Protein AF-A0AAN5DG80-F1 (afdb_monomer)

Structure (mmCIF, N/CA/C/O backbone):
data_AF-A0AAN5DG80-F1
#
_entry.id   AF-A0AAN5DG80-F1
#
loop_
_atom_site.group_PDB
_atom_site.id
_atom_site.type_symbol
_atom_site.label_atom_id
_atom_site.label_alt_id
_atom_site.label_comp_id
_atom_site.label_asym_id
_atom_site.label_entity_id
_atom_site.label_seq_id
_atom_site.pdbx_PDB_ins_code
_atom_site.Cartn_x
_atom_site.Cartn_y
_atom_site.Cartn_z
_atom_site.occupancy
_atom_site.B_iso_or_equiv
_atom_site.auth_seq_id
_atom_site.auth_comp_id
_atom_site.auth_asym_id
_atom_site.auth_atom_id
_atom_site.pdbx_PDB_model_num
ATOM 1 N N . THR A 1 1 ? 18.459 -5.424 -9.525 1.00 48.25 1 THR A N 1
ATOM 2 C CA . THR A 1 1 ? 17.613 -4.280 -9.924 1.00 48.25 1 THR A CA 1
ATOM 3 C C . THR A 1 1 ? 16.712 -3.919 -8.768 1.00 48.25 1 THR A C 1
ATOM 5 O O . THR A 1 1 ? 16.073 -4.815 -8.241 1.00 48.25 1 THR A O 1
ATOM 8 N N . PHE A 1 2 ? 16.689 -2.660 -8.328 1.00 63.59 2 PHE A N 1
ATOM 9 C CA . PHE A 1 2 ? 15.737 -2.217 -7.304 1.00 63.59 2 PHE A CA 1
ATOM 10 C C . PHE A 1 2 ? 14.379 -1.960 -7.968 1.00 63.59 2 PHE A C 1
ATOM 12 O O . PHE A 1 2 ? 14.295 -1.116 -8.860 1.00 63.59 2 PHE A O 1
ATOM 19 N N . ALA A 1 3 ? 13.340 -2.693 -7.566 1.00 76.38 3 ALA A N 1
ATOM 20 C CA . ALA A 1 3 ? 11.972 -2.422 -7.996 1.00 76.38 3 ALA A CA 1
ATOM 21 C C . ALA A 1 3 ? 11.478 -1.136 -7.316 1.00 76.38 3 ALA A C 1
ATOM 23 O O . ALA A 1 3 ? 11.576 -1.012 -6.096 1.00 76.38 3 ALA A O 1
ATOM 24 N N . LYS A 1 4 ? 10.994 -0.172 -8.107 1.00 83.50 4 LYS A N 1
ATOM 25 C CA . LYS A 1 4 ? 10.472 1.111 -7.615 1.00 83.50 4 LYS A CA 1
ATOM 26 C C . LYS A 1 4 ? 8.982 1.202 -7.899 1.00 83.50 4 LYS A C 1
ATOM 28 O O . LYS A 1 4 ? 8.579 0.997 -9.046 1.00 83.50 4 LYS A O 1
ATOM 33 N N . ALA A 1 5 ? 8.187 1.568 -6.899 1.00 84.25 5 ALA A N 1
ATOM 34 C CA . ALA A 1 5 ? 6.742 1.721 -7.062 1.00 84.25 5 ALA A CA 1
ATOM 35 C C . ALA A 1 5 ? 6.394 2.806 -8.097 1.00 84.25 5 ALA A C 1
ATOM 37 O O . ALA A 1 5 ? 5.444 2.654 -8.868 1.00 84.25 5 ALA A O 1
ATOM 38 N N . LEU A 1 6 ? 7.216 3.858 -8.200 1.00 87.31 6 LEU A N 1
ATOM 39 C CA . LEU A 1 6 ? 7.046 4.911 -9.210 1.00 87.31 6 LEU A CA 1
ATOM 40 C C . LEU A 1 6 ? 7.045 4.376 -10.653 1.00 87.31 6 LEU A C 1
ATOM 42 O O . LEU A 1 6 ? 6.393 4.957 -11.521 1.00 87.31 6 LEU A O 1
ATOM 46 N N . ALA A 1 7 ? 7.780 3.288 -10.905 1.00 90.12 7 ALA A N 1
ATOM 47 C CA . ALA A 1 7 ? 7.980 2.712 -12.230 1.00 90.12 7 ALA A CA 1
ATOM 48 C C . ALA A 1 7 ? 6.898 1.688 -12.604 1.00 90.12 7 ALA A C 1
ATOM 50 O O . ALA A 1 7 ? 6.905 1.187 -13.726 1.00 90.12 7 ALA A O 1
ATOM 51 N N . MET A 1 8 ? 5.973 1.372 -11.689 1.00 90.69 8 MET A N 1
ATOM 52 C CA . MET A 1 8 ? 4.834 0.521 -12.022 1.00 90.69 8 MET A CA 1
ATOM 53 C C . MET A 1 8 ? 3.960 1.198 -13.091 1.00 90.69 8 MET A C 1
ATOM 55 O O . MET A 1 8 ? 3.773 2.420 -13.034 1.00 90.69 8 MET A O 1
ATOM 59 N N . PRO A 1 9 ? 3.394 0.427 -14.037 1.00 93.38 9 PRO A N 1
ATOM 60 C CA . PRO A 1 9 ? 2.345 0.906 -14.927 1.00 93.38 9 PRO A CA 1
ATOM 61 C C . PRO A 1 9 ? 1.207 1.581 -14.157 1.00 93.38 9 PRO A C 1
ATOM 63 O O . PRO A 1 9 ? 0.851 1.157 -13.055 1.00 93.38 9 PRO A O 1
ATOM 66 N N . GLU A 1 10 ? 0.619 2.620 -14.750 1.00 92.81 10 GLU A N 1
ATOM 67 C CA . GLU A 1 10 ? -0.440 3.396 -14.095 1.00 92.81 10 GLU A CA 1
ATOM 68 C C . GLU A 1 10 ? -1.674 2.544 -13.776 1.00 92.81 10 GLU A C 1
ATOM 70 O O . GLU A 1 10 ? -2.296 2.733 -12.736 1.00 92.81 10 GLU A O 1
ATOM 75 N N . GLU A 1 11 ? -1.970 1.548 -14.615 1.00 94.62 11 GLU A N 1
ATOM 76 C CA . GLU A 1 11 ? -3.031 0.564 -14.379 1.00 94.62 11 GLU A CA 1
AT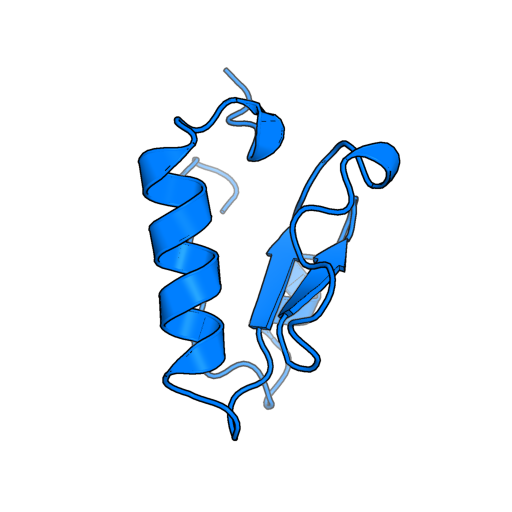OM 77 C C . GLU A 1 11 ? -2.875 -0.136 -13.021 1.00 94.62 11 GLU A C 1
ATOM 79 O O . GLU A 1 11 ? -3.814 -0.168 -12.233 1.00 94.62 11 GLU A O 1
ATOM 84 N N . TYR A 1 12 ? -1.671 -0.602 -12.678 1.00 93.44 12 TYR A N 1
ATOM 85 C CA . TYR A 1 12 ? -1.435 -1.267 -11.393 1.00 93.44 12 TYR A CA 1
ATOM 86 C C . TYR A 1 12 ? -1.483 -0.301 -10.210 1.00 93.44 12 TYR A C 1
ATOM 88 O O . TYR A 1 12 ? -1.948 -0.668 -9.131 1.00 93.44 12 TYR A O 1
ATOM 96 N N . LYS A 1 13 ? -1.048 0.949 -10.399 1.00 94.19 13 LYS A N 1
ATOM 97 C CA . LYS A 1 13 ? -1.216 1.987 -9.372 1.00 94.19 13 LYS A CA 1
ATOM 98 C C . LYS A 1 13 ? -2.698 2.271 -9.123 1.00 94.19 13 LYS A C 1
ATOM 100 O O . LYS A 1 13 ? -3.098 2.415 -7.971 1.00 94.19 13 LYS A O 1
ATOM 105 N N . ASN A 1 14 ? -3.517 2.297 -10.175 1.00 95.31 14 ASN A N 1
ATOM 106 C CA . ASN A 1 14 ? -4.967 2.438 -10.052 1.00 95.31 14 ASN A CA 1
ATOM 107 C C . ASN A 1 14 ? -5.587 1.264 -9.296 1.00 95.31 14 ASN A C 1
ATOM 109 O O . ASN A 1 14 ? -6.356 1.508 -8.375 1.00 95.31 14 ASN A O 1
ATOM 113 N N . THR A 1 15 ? -5.161 0.026 -9.556 1.00 95.62 15 THR A N 1
ATOM 114 C CA . THR A 1 15 ? -5.623 -1.134 -8.781 1.00 95.62 15 THR A CA 1
ATOM 115 C C . THR A 1 15 ? -5.359 -0.977 -7.280 1.00 95.62 15 THR A C 1
ATOM 117 O O . THR A 1 15 ? -6.234 -1.287 -6.473 1.00 95.62 15 THR A O 1
ATOM 120 N N . ILE A 1 16 ? -4.192 -0.456 -6.878 1.00 95.69 16 ILE A N 1
ATOM 121 C CA . ILE A 1 16 ? -3.881 -0.193 -5.459 1.00 95.69 16 ILE A CA 1
ATOM 122 C C . ILE A 1 16 ? -4.827 0.867 -4.879 1.00 95.69 16 ILE A C 1
ATOM 124 O O . ILE A 1 16 ? -5.377 0.677 -3.795 1.00 95.69 16 ILE A O 1
ATOM 128 N N . ARG A 1 17 ? -5.054 1.964 -5.610 1.00 96.44 17 ARG A N 1
ATOM 129 C CA . ARG A 1 17 ? -5.977 3.036 -5.204 1.00 96.44 17 ARG A CA 1
ATOM 130 C C . ARG A 1 17 ? -7.406 2.527 -5.045 1.00 96.44 17 ARG A C 1
ATOM 132 O O . ARG A 1 17 ? -8.053 2.824 -4.045 1.00 96.44 17 ARG A O 1
ATOM 139 N N . ASP A 1 18 ? -7.888 1.759 -6.012 1.00 97.38 18 ASP A N 1
ATOM 140 C CA . ASP A 1 18 ? -9.248 1.224 -6.017 1.00 97.38 18 ASP A CA 1
ATOM 141 C C . ASP A 1 18 ? -9.437 0.179 -4.919 1.00 97.38 18 ASP A C 1
ATOM 143 O O . ASP A 1 18 ? -10.461 0.180 -4.239 1.00 97.38 18 ASP A O 1
ATOM 147 N N . THR A 1 19 ? -8.408 -0.633 -4.661 1.00 96.69 19 THR A N 1
ATOM 148 C CA . THR A 1 19 ? -8.383 -1.542 -3.511 1.00 96.69 19 THR A CA 1
ATOM 149 C C . THR A 1 19 ? -8.501 -0.762 -2.206 1.00 96.69 19 THR A C 1
ATOM 151 O O . THR A 1 19 ? -9.374 -1.060 -1.399 1.00 96.69 19 THR A O 1
ATOM 154 N N . ALA A 1 20 ? -7.692 0.28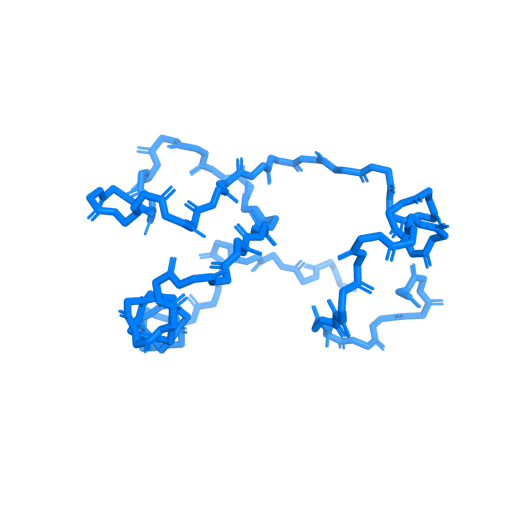2 -2.004 1.00 97.31 20 ALA A N 1
ATOM 155 C CA . ALA A 1 20 ? -7.775 1.084 -0.787 1.00 97.31 20 ALA A CA 1
ATOM 156 C C . ALA A 1 20 ? -9.170 1.706 -0.596 1.00 97.31 20 ALA A C 1
ATOM 158 O O . ALA A 1 20 ? -9.727 1.636 0.498 1.00 97.31 20 ALA A O 1
ATOM 159 N N . ARG A 1 21 ? -9.789 2.226 -1.664 1.00 97.12 21 ARG A N 1
ATOM 160 C CA . ARG A 1 21 ? -11.164 2.758 -1.609 1.00 97.12 21 ARG A CA 1
ATOM 161 C C . ARG A 1 21 ? -12.210 1.702 -1.254 1.00 97.12 21 ARG A C 1
ATOM 163 O O . ARG A 1 21 ? -13.180 2.027 -0.578 1.00 97.12 21 ARG A O 1
ATOM 170 N N . ALA A 1 22 ? -12.032 0.465 -1.713 1.00 97.81 22 ALA A N 1
ATOM 171 C CA . ALA A 1 22 ? -12.959 -0.632 -1.445 1.00 97.81 22 ALA A CA 1
ATOM 172 C C . ALA A 1 22 ? -12.911 -1.129 0.012 1.00 97.81 22 ALA A C 1
ATOM 174 O O . ALA A 1 22 ? -13.886 -1.709 0.485 1.00 97.81 22 ALA A O 1
ATOM 175 N N . PHE A 1 23 ? -11.811 -0.879 0.731 1.00 97.06 23 PHE A N 1
ATOM 176 C CA . PHE A 1 23 ? -11.610 -1.299 2.122 1.00 97.06 23 PHE A CA 1
ATOM 177 C C . PHE A 1 23 ? -11.353 -0.093 3.043 1.00 97.06 23 PHE A C 1
ATOM 179 O O . PHE A 1 23 ? -10.244 0.052 3.559 1.00 97.06 23 PHE A O 1
ATOM 186 N N . PRO A 1 24 ? -12.353 0.782 3.271 1.00 96.38 24 PRO A N 1
ATOM 187 C CA . PRO A 1 24 ? -12.168 2.027 4.023 1.00 96.38 24 PRO A CA 1
ATOM 188 C C . PRO A 1 24 ? -11.743 1.811 5.484 1.00 96.38 24 PRO A C 1
ATOM 190 O O . PRO A 1 24 ? -11.074 2.670 6.054 1.00 96.38 24 PRO A O 1
ATOM 193 N N . ASP A 1 25 ? -12.079 0.658 6.070 1.00 97.12 25 ASP A N 1
ATOM 194 C CA . ASP A 1 25 ? -11.726 0.298 7.450 1.00 97.12 25 ASP A CA 1
ATOM 195 C C . ASP A 1 25 ? -10.295 -0.258 7.590 1.00 97.12 25 ASP A C 1
ATOM 197 O O . ASP A 1 25 ? -9.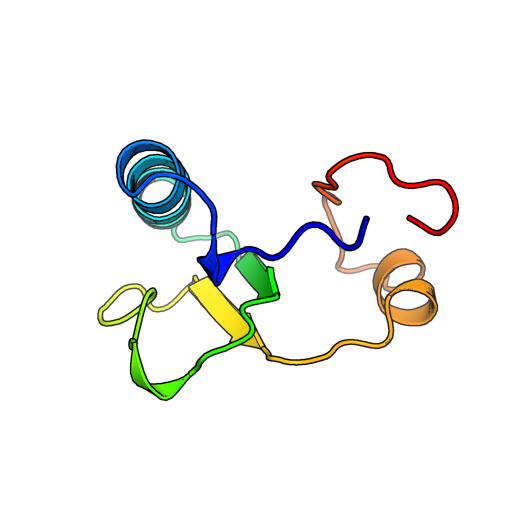832 -0.537 8.697 1.00 97.12 25 ASP A O 1
ATOM 201 N N . VAL A 1 26 ? -9.574 -0.427 6.477 1.00 97.25 26 VAL A N 1
ATOM 202 C CA . VAL A 1 26 ? -8.188 -0.904 6.453 1.00 97.25 26 VAL A CA 1
ATOM 203 C C . VAL A 1 26 ? -7.267 0.259 6.116 1.00 97.25 26 VAL A C 1
ATOM 205 O O . VAL A 1 26 ? -7.470 0.957 5.126 1.00 97.25 26 VAL A O 1
ATOM 208 N N . THR A 1 27 ? -6.218 0.448 6.918 1.00 97.31 27 THR A N 1
ATOM 209 C CA . THR A 1 27 ? -5.144 1.396 6.597 1.00 97.31 27 THR A CA 1
ATOM 210 C C . THR A 1 27 ? -4.075 0.704 5.765 1.00 97.31 27 THR A C 1
ATOM 212 O O . THR A 1 27 ? -3.503 -0.303 6.180 1.00 97.31 27 THR A O 1
ATOM 215 N N . PHE A 1 28 ? -3.765 1.282 4.614 1.00 96.94 28 PHE A N 1
ATOM 216 C CA . PHE A 1 28 ? -2.699 0.849 3.729 1.00 96.94 28 PHE A CA 1
ATOM 217 C C . PHE A 1 28 ? -1.516 1.803 3.847 1.00 96.94 28 PHE A C 1
ATOM 219 O O . PHE A 1 28 ? -1.677 3.023 3.808 1.00 96.94 28 PHE A O 1
ATOM 226 N N . ILE A 1 29 ? -0.314 1.241 3.942 1.00 95.25 29 ILE A N 1
ATOM 227 C CA . ILE A 1 29 ? 0.933 1.996 3.842 1.00 95.25 29 ILE A CA 1
ATOM 228 C C . ILE A 1 29 ? 1.612 1.567 2.551 1.00 95.25 29 ILE A C 1
ATOM 230 O O . ILE A 1 29 ? 1.935 0.393 2.367 1.00 95.25 29 ILE A O 1
ATOM 234 N N . TRP A 1 30 ? 1.836 2.518 1.654 1.00 94.69 30 TRP A N 1
ATOM 235 C CA . TRP A 1 30 ? 2.453 2.270 0.364 1.00 94.69 30 TRP A CA 1
ATOM 236 C C . TRP A 1 30 ? 3.801 2.977 0.276 1.00 94.69 30 TRP A C 1
ATOM 238 O O . TRP A 1 30 ? 3.900 4.204 0.310 1.00 94.69 30 TRP A O 1
ATOM 248 N N . LYS A 1 31 ? 4.869 2.185 0.146 1.00 92.94 31 LYS A N 1
ATOM 249 C CA . LYS A 1 31 ? 6.197 2.725 -0.127 1.00 92.94 31 LYS A CA 1
ATOM 250 C C . LYS A 1 31 ? 6.244 3.285 -1.554 1.00 92.94 31 LYS A C 1
ATOM 252 O O . LYS A 1 31 ? 6.186 2.512 -2.509 1.00 92.94 31 LYS A O 1
ATOM 257 N N . TYR A 1 32 ? 6.384 4.600 -1.691 1.00 92.31 32 TYR A N 1
ATOM 258 C CA . TYR A 1 32 ? 6.410 5.312 -2.965 1.00 92.31 32 TYR A CA 1
ATOM 259 C C . TYR A 1 32 ? 7.532 6.355 -2.980 1.00 92.31 32 TYR A C 1
ATOM 261 O O . TYR A 1 32 ? 7.667 7.160 -2.065 1.00 92.31 32 TYR A O 1
ATOM 269 N N . GLU A 1 33 ? 8.383 6.339 -4.008 1.00 92.81 33 GLU A N 1
ATOM 270 C CA . GLU A 1 33 ? 9.658 7.071 -3.968 1.00 92.81 33 GLU A CA 1
ATOM 271 C C . GLU A 1 33 ? 9.571 8.556 -4.369 1.00 92.81 33 GLU A C 1
ATOM 273 O O . GLU A 1 33 ? 10.580 9.251 -4.271 1.00 92.81 33 GLU A O 1
ATOM 278 N N . LYS A 1 34 ? 8.417 9.042 -4.850 1.00 89.44 34 LYS A N 1
ATOM 279 C CA . LYS A 1 34 ? 8.220 10.436 -5.298 1.00 89.44 34 LYS A CA 1
ATOM 280 C C . LYS A 1 34 ? 6.934 11.055 -4.728 1.00 89.44 34 LYS A C 1
ATOM 282 O O . LYS A 1 34 ? 5.907 11.015 -5.409 1.00 89.44 34 LYS A O 1
ATOM 287 N N . PRO A 1 35 ? 6.969 11.618 -3.509 1.00 83.12 35 PRO A N 1
ATOM 288 C CA . PRO A 1 35 ? 5.796 12.212 -2.860 1.00 83.12 35 PRO A CA 1
ATOM 289 C C . PRO A 1 35 ? 5.139 13.332 -3.676 1.00 83.12 35 PRO A C 1
ATOM 291 O O . PRO A 1 35 ? 3.939 13.560 -3.583 1.00 83.12 35 PRO A O 1
ATOM 294 N N . GLU A 1 36 ? 5.901 14.012 -4.536 1.00 87.56 36 GLU A N 1
ATOM 295 C CA . GLU A 1 36 ? 5.415 15.131 -5.352 1.00 87.56 36 GLU A CA 1
ATOM 296 C C . GLU A 1 36 ? 4.365 14.695 -6.385 1.00 87.56 36 GLU A C 1
ATOM 298 O O . GLU A 1 36 ? 3.634 15.524 -6.923 1.00 87.56 36 GLU A O 1
ATOM 303 N N . HIS A 1 37 ? 4.292 13.394 -6.682 1.00 87.06 37 HIS A N 1
ATOM 304 C CA . HIS A 1 37 ? 3.298 12.838 -7.595 1.00 87.06 37 HIS A CA 1
ATOM 305 C C . HIS A 1 37 ? 1.908 12.730 -6.955 1.00 87.06 37 HIS A C 1
ATOM 307 O O . HIS A 1 37 ? 0.949 12.499 -7.690 1.00 87.06 37 HIS A O 1
ATOM 313 N N . ASN A 1 38 ? 1.798 12.878 -5.627 1.00 84.31 38 ASN A N 1
ATOM 314 C CA . ASN A 1 38 ? 0.549 12.783 -4.870 1.00 84.31 38 ASN A CA 1
ATOM 315 C C . ASN A 1 38 ? -0.294 11.562 -5.288 1.00 84.31 38 ASN A C 1
ATOM 317 O O . ASN A 1 38 ? -1.490 11.674 -5.571 1.00 84.31 38 ASN A O 1
ATOM 321 N N . ALA A 1 39 ? 0.332 10.386 -5.388 1.00 87.06 39 ALA A N 1
ATOM 322 C CA . ALA A 1 39 ? -0.305 9.204 -5.953 1.00 87.06 39 ALA A CA 1
ATOM 323 C C . ALA A 1 39 ? -1.490 8.701 -5.107 1.00 87.06 39 ALA A C 1
ATOM 325 O O . ALA A 1 39 ? -2.324 7.979 -5.646 1.00 87.06 39 ALA A O 1
ATOM 326 N N . THR A 1 40 ? -1.629 9.104 -3.845 1.00 90.94 40 THR A N 1
ATOM 327 C CA . THR A 1 40 ? -2.744 8.719 -2.963 1.00 90.94 40 THR A CA 1
ATOM 328 C C . THR A 1 40 ? -3.720 9.855 -2.653 1.00 90.94 40 THR A C 1
ATOM 330 O O . THR A 1 40 ? -4.590 9.714 -1.790 1.00 90.94 40 THR A O 1
ATOM 333 N N . GLN A 1 41 ? -3.627 10.980 -3.371 1.00 92.06 41 GLN A N 1
ATOM 334 C CA . GLN A 1 41 ? -4.474 12.147 -3.135 1.00 92.06 41 GLN A CA 1
ATOM 335 C C . GLN A 1 41 ? -5.969 11.789 -3.133 1.00 92.06 41 GLN A C 1
ATOM 337 O O . GLN A 1 41 ? -6.495 11.196 -4.076 1.00 92.06 41 GLN A O 1
ATOM 342 N N . GLY A 1 42 ? -6.663 12.183 -2.062 1.00 93.06 42 GLY A N 1
ATOM 343 C CA . GLY A 1 42 ? -8.097 11.938 -1.895 1.00 93.06 42 GLY A CA 1
ATOM 344 C C . GLY A 1 42 ? -8.466 10.527 -1.421 1.00 93.06 42 GLY A C 1
ATOM 345 O O . GLY A 1 42 ? -9.646 10.189 -1.444 1.00 93.06 42 GLY A O 1
ATOM 346 N N . ILE A 1 43 ? -7.497 9.707 -0.994 1.00 96.38 43 ILE A N 1
ATOM 347 C CA . ILE A 1 43 ? -7.728 8.364 -0.440 1.00 96.38 43 ILE A CA 1
ATOM 348 C C . ILE A 1 43 ? -7.205 8.337 1.008 1.00 96.38 43 ILE A C 1
ATOM 350 O O . ILE A 1 43 ? -6.014 8.121 1.227 1.00 96.38 43 ILE A O 1
ATOM 354 N N . PRO A 1 44 ? -8.059 8.596 2.015 1.00 96.00 44 PRO A N 1
ATOM 355 C CA . PRO A 1 44 ? -7.614 8.880 3.384 1.00 96.00 44 PRO A CA 1
ATOM 356 C C . PRO A 1 44 ? -6.934 7.694 4.077 1.00 96.00 44 PRO A C 1
ATOM 358 O O . PRO A 1 44 ? -6.134 7.891 4.986 1.00 96.00 44 PRO A O 1
ATOM 361 N N . ASN A 1 45 ? -7.235 6.470 3.648 1.00 97.62 45 ASN A N 1
ATOM 362 C CA . ASN A 1 45 ? -6.695 5.239 4.210 1.00 97.62 45 ASN A CA 1
ATOM 363 C C . ASN A 1 45 ? -5.498 4.679 3.419 1.00 97.62 45 ASN A C 1
ATOM 365 O O . ASN A 1 45 ? -5.107 3.539 3.654 1.00 97.62 45 ASN A O 1
ATOM 369 N N . LEU A 1 46 ? -4.912 5.452 2.496 1.00 97.00 46 LEU A N 1
ATOM 370 C CA . LEU A 1 46 ? -3.728 5.061 1.729 1.00 97.00 46 LEU A CA 1
ATOM 371 C C . LEU A 1 46 ? -2.589 6.067 1.952 1.00 97.00 46 LEU A C 1
ATOM 373 O O . LEU A 1 46 ? -2.547 7.148 1.363 1.00 97.00 46 LEU A O 1
ATOM 377 N N . ILE A 1 47 ? -1.658 5.693 2.825 1.00 94.25 47 ILE A N 1
ATOM 378 C CA . ILE A 1 47 ? -0.567 6.546 3.299 1.00 94.25 47 ILE A CA 1
ATOM 379 C C . ILE A 1 47 ? 0.693 6.263 2.480 1.00 94.25 47 ILE A C 1
ATOM 381 O O . ILE A 1 47 ? 1.169 5.128 2.443 1.00 94.25 47 ILE A O 1
ATOM 385 N N . GLU A 1 48 ? 1.263 7.291 1.854 1.00 92.88 48 GLU A N 1
ATOM 386 C CA . GLU A 1 48 ? 2.554 7.181 1.169 1.00 92.88 48 GLU A CA 1
ATOM 387 C C . GLU A 1 48 ? 3.720 7.338 2.139 1.00 92.88 48 GLU A C 1
ATOM 389 O O . GLU A 1 48 ? 3.695 8.165 3.050 1.00 92.88 48 GLU A O 1
ATOM 394 N N . THR A 1 49 ? 4.794 6.594 1.891 1.00 91.50 49 THR A N 1
ATOM 395 C CA . THR A 1 49 ? 6.088 6.860 2.520 1.00 91.50 49 THR A CA 1
ATOM 396 C C . THR A 1 49 ? 7.241 6.581 1.564 1.00 91.50 49 THR A C 1
ATOM 398 O O . THR A 1 49 ? 7.208 5.623 0.797 1.00 91.50 49 THR A O 1
ATOM 401 N N . THR A 1 50 ? 8.309 7.371 1.621 1.00 91.12 50 THR A N 1
ATOM 402 C CA . THR A 1 50 ? 9.533 7.105 0.845 1.00 91.12 50 THR A CA 1
ATOM 403 C C . THR A 1 50 ? 10.398 6.019 1.488 1.00 91.12 50 THR A C 1
ATOM 405 O O . THR A 1 50 ? 11.189 5.356 0.810 1.00 91.12 50 THR A O 1
ATOM 408 N N . TRP A 1 51 ? 10.231 5.800 2.795 1.00 89.06 51 TRP A N 1
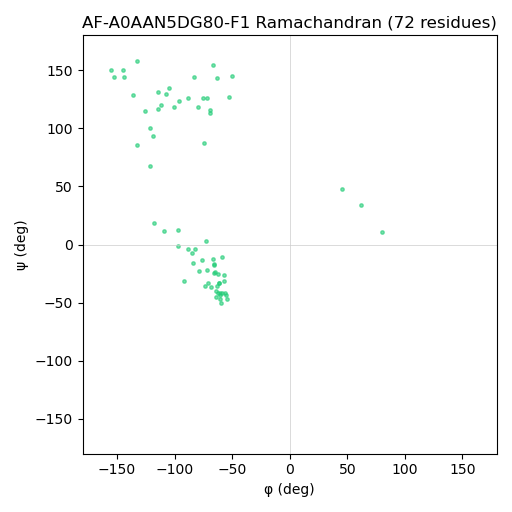ATOM 409 C CA . TRP A 1 51 ? 11.012 4.854 3.580 1.00 89.06 51 TRP A CA 1
ATOM 410 C C . TRP A 1 51 ? 10.220 4.332 4.786 1.00 89.06 51 TRP A C 1
ATOM 412 O O . TRP A 1 51 ? 9.464 5.064 5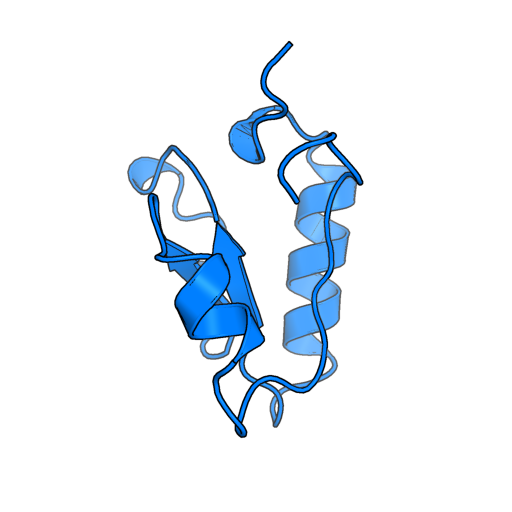.418 1.00 89.06 51 TRP A O 1
ATOM 422 N N . MET A 1 52 ? 10.411 3.059 5.131 1.00 87.56 52 MET A N 1
ATOM 423 C CA . MET A 1 52 ? 9.887 2.471 6.365 1.00 87.56 52 MET A CA 1
ATOM 424 C C . MET A 1 52 ? 10.879 1.438 6.919 1.00 87.56 52 MET A C 1
ATOM 426 O O . MET A 1 52 ? 11.565 0.784 6.121 1.00 87.56 52 MET A O 1
ATOM 430 N N . PRO A 1 53 ? 10.936 1.237 8.246 1.00 88.44 53 PRO A N 1
ATOM 431 C CA . PRO A 1 53 ? 11.705 0.154 8.845 1.00 88.44 53 PRO A CA 1
ATOM 432 C C . PRO A 1 53 ? 10.968 -1.177 8.625 1.00 88.44 53 PRO A C 1
ATOM 434 O O . PRO A 1 53 ? 10.153 -1.596 9.440 1.00 88.44 53 PRO A O 1
ATOM 437 N N . GLN A 1 54 ? 11.223 -1.834 7.489 1.00 84.12 54 GLN A N 1
ATOM 438 C CA . GLN A 1 54 ? 10.484 -3.031 7.055 1.00 84.12 54 GLN A CA 1
ATOM 439 C C . GLN A 1 54 ? 10.492 -4.159 8.099 1.00 84.12 54 GLN A C 1
ATOM 441 O O . GLN A 1 54 ? 9.450 -4.744 8.364 1.00 84.12 54 GLN A O 1
ATOM 446 N N . HIS A 1 55 ? 11.642 -4.435 8.719 1.00 86.69 55 HIS A N 1
ATOM 447 C CA . HIS A 1 55 ? 11.767 -5.465 9.755 1.00 86.69 55 HIS A CA 1
ATOM 448 C C . HIS A 1 55 ? 10.874 -5.183 10.970 1.00 86.69 55 HIS A C 1
ATOM 450 O O . HIS A 1 55 ? 10.201 -6.079 11.471 1.00 86.69 55 HIS A O 1
ATOM 456 N N . ASP A 1 56 ? 10.831 -3.931 11.419 1.00 88.69 56 ASP A N 1
ATOM 457 C CA . ASP A 1 56 ? 10.038 -3.553 12.588 1.00 88.69 56 ASP A CA 1
ATOM 458 C C . ASP A 1 56 ? 8.546 -3.534 12.248 1.00 88.69 56 ASP A C 1
ATOM 460 O O . ASP A 1 56 ? 7.728 -3.970 13.051 1.00 88.69 56 ASP A O 1
ATOM 464 N N . MET A 1 57 ? 8.191 -3.117 11.026 1.00 88.50 57 MET A N 1
ATOM 465 C CA . MET A 1 57 ? 6.821 -3.209 10.514 1.00 88.50 57 MET A CA 1
ATOM 466 C C . MET A 1 57 ? 6.328 -4.656 10.466 1.00 88.50 57 MET A C 1
ATOM 468 O O . MET A 1 57 ? 5.195 -4.913 10.860 1.00 88.50 57 MET A O 1
ATOM 472 N N . LEU A 1 58 ? 7.172 -5.598 10.028 1.00 89.00 58 LEU A N 1
ATOM 473 C CA . LEU A 1 58 ? 6.845 -7.028 9.979 1.00 89.00 58 LEU A CA 1
ATOM 474 C C . LEU A 1 58 ? 6.620 -7.648 11.365 1.00 89.00 58 LEU A C 1
ATOM 476 O O . LEU A 1 58 ? 5.931 -8.660 11.469 1.00 89.00 58 LEU A O 1
ATOM 480 N N . HIS A 1 59 ? 7.174 -7.047 12.417 1.00 90.56 59 HIS A N 1
ATOM 481 C CA . HIS A 1 59 ? 6.976 -7.470 13.803 1.00 90.56 59 HIS A CA 1
ATOM 482 C C . HIS A 1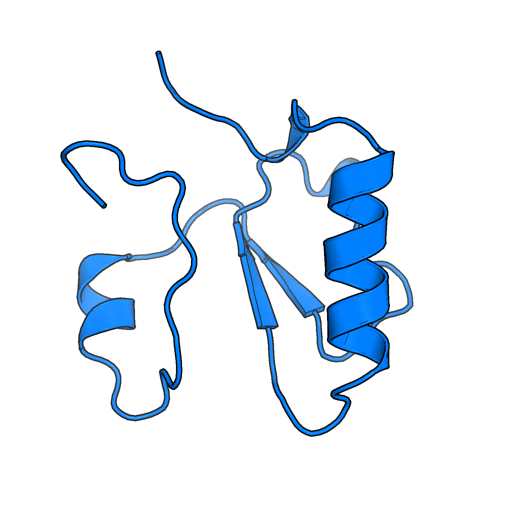 59 ? 5.894 -6.669 14.548 1.00 90.56 59 HIS A C 1
ATOM 484 O O . HIS A 1 59 ? 5.618 -6.964 15.712 1.00 90.56 59 HIS A O 1
ATOM 490 N N . ASP A 1 60 ? 5.268 -5.672 13.915 1.00 92.81 60 ASP A N 1
ATOM 491 C CA . ASP A 1 60 ? 4.199 -4.891 14.539 1.00 92.81 60 ASP A CA 1
ATOM 492 C C . ASP A 1 60 ? 2.894 -5.712 14.581 1.00 92.81 60 ASP A C 1
ATOM 494 O O . ASP A 1 60 ? 2.419 -6.165 13.537 1.00 92.81 60 ASP A O 1
ATOM 498 N N . PRO A 1 61 ? 2.256 -5.883 15.755 1.00 94.31 61 PRO A N 1
ATOM 499 C CA . PRO A 1 61 ? 1.052 -6.706 15.892 1.00 94.31 61 PRO A CA 1
ATOM 500 C C . PRO A 1 61 ? -0.174 -6.148 15.153 1.00 94.31 61 PRO A C 1
ATOM 502 O O . PRO A 1 61 ? -1.175 -6.848 15.020 1.00 94.31 61 PRO A O 1
ATOM 505 N N . ARG A 1 62 ? -0.135 -4.892 14.692 1.00 94.69 62 ARG A N 1
ATOM 506 C CA . ARG A 1 62 ? -1.209 -4.279 13.895 1.00 94.69 62 ARG A CA 1
ATOM 507 C C . ARG A 1 62 ? -1.092 -4.622 12.411 1.00 94.69 62 ARG A C 1
ATOM 509 O O . ARG A 1 62 ? -2.055 -4.417 11.670 1.00 94.69 62 ARG A O 1
ATOM 516 N N . LEU A 1 63 ? 0.062 -5.117 11.954 1.00 93.69 63 LEU A N 1
ATOM 517 C CA . LEU A 1 63 ? 0.249 -5.495 10.560 1.00 93.69 63 LEU A CA 1
ATOM 518 C C . LEU A 1 63 ? -0.581 -6.743 10.250 1.00 93.69 63 LEU A C 1
ATOM 520 O O . LEU A 1 63 ? -0.339 -7.823 10.777 1.00 93.69 63 LEU A O 1
ATOM 524 N N . SER A 1 64 ? -1.557 -6.591 9.358 1.00 94.62 64 SER A N 1
ATOM 525 C CA . SER A 1 64 ? -2.418 -7.707 8.943 1.00 94.62 64 SER A CA 1
ATOM 526 C C . SER A 1 64 ? -1.884 -8.445 7.713 1.00 94.62 64 SER A C 1
ATOM 528 O O . SER A 1 64 ? -2.108 -9.642 7.565 1.00 94.62 64 SER A O 1
ATOM 530 N N . ALA A 1 65 ? -1.193 -7.741 6.812 1.00 93.25 65 ALA A N 1
ATOM 531 C CA . ALA A 1 65 ? -0.661 -8.308 5.578 1.00 93.25 65 ALA A CA 1
ATOM 532 C C . ALA A 1 65 ? 0.540 -7.504 5.065 1.00 93.25 65 ALA A C 1
ATOM 534 O O . ALA A 1 65 ? 0.596 -6.286 5.231 1.00 93.25 65 ALA A O 1
ATOM 535 N N . PHE A 1 66 ? 1.462 -8.186 4.381 1.00 92.44 66 PHE A N 1
ATOM 536 C CA . PHE A 1 66 ? 2.596 -7.572 3.695 1.00 92.44 66 PHE A CA 1
ATOM 537 C C . PHE A 1 66 ? 2.619 -7.997 2.2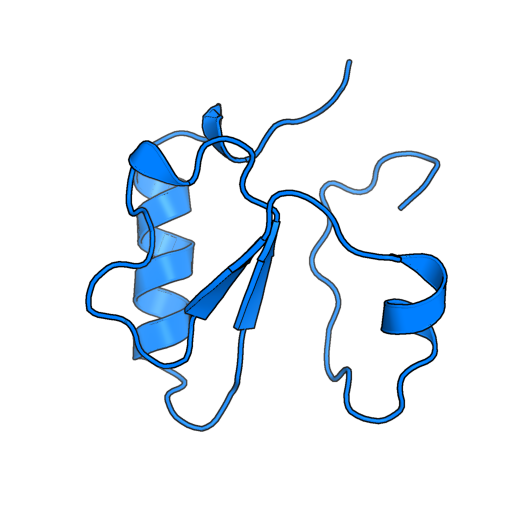26 1.00 92.44 66 PHE A C 1
ATOM 539 O O . PHE A 1 66 ? 2.809 -9.171 1.910 1.00 92.44 66 PHE A O 1
ATOM 546 N N . VAL A 1 67 ? 2.418 -7.035 1.324 1.00 92.19 67 VAL A N 1
ATOM 547 C CA . VAL A 1 67 ? 2.497 -7.249 -0.126 1.00 92.19 67 VAL A CA 1
ATOM 548 C C . VAL A 1 67 ? 3.854 -6.755 -0.609 1.00 92.19 67 VAL A C 1
ATOM 550 O O . VAL A 1 67 ? 4.176 -5.574 -0.484 1.00 92.19 67 VAL A O 1
ATOM 553 N N . THR A 1 68 ? 4.654 -7.658 -1.171 1.00 89.00 68 THR A N 1
ATOM 554 C CA . THR A 1 68 ? 6.011 -7.365 -1.642 1.00 89.00 68 THR A CA 1
ATOM 555 C C . THR A 1 68 ? 6.251 -7.920 -3.043 1.00 89.00 68 THR A C 1
ATOM 557 O O . THR A 1 68 ? 5.596 -8.860 -3.480 1.00 89.00 68 THR A O 1
ATOM 560 N N . HIS A 1 69 ? 7.237 -7.356 -3.742 1.00 86.50 69 HIS A N 1
ATOM 561 C CA . HIS A 1 69 ? 7.751 -7.878 -5.011 1.00 86.50 69 HIS A CA 1
ATOM 562 C C . HIS A 1 69 ? 8.602 -9.157 -4.861 1.00 86.50 69 HIS A C 1
ATOM 564 O O . HIS A 1 69 ? 9.166 -9.624 -5.849 1.00 86.50 69 HIS A O 1
ATOM 570 N N . CYS A 1 70 ? 8.733 -9.691 -3.639 1.00 80.88 70 CYS A N 1
ATOM 571 C CA . CYS A 1 70 ? 9.495 -10.903 -3.318 1.00 80.88 70 CYS A CA 1
ATOM 572 C C . CYS A 1 70 ? 11.001 -10.807 -3.624 1.00 80.88 70 CYS A C 1
ATOM 574 O O . CYS A 1 70 ? 11.635 -11.792 -4.000 1.00 80.88 70 CYS A O 1
ATOM 576 N N . GLY A 1 71 ? 11.599 -9.623 -3.466 1.00 77.81 71 GLY A N 1
ATOM 577 C CA . GLY A 1 71 ? 13.056 -9.488 -3.520 1.00 77.81 71 GLY A CA 1
ATOM 578 C C . GLY A 1 71 ? 13.727 -10.204 -2.346 1.00 77.81 71 GLY A C 1
ATOM 579 O O . GLY A 1 71 ? 13.148 -10.323 -1.277 1.00 77.81 71 GLY A O 1
ATOM 580 N N . GLN A 1 72 ? 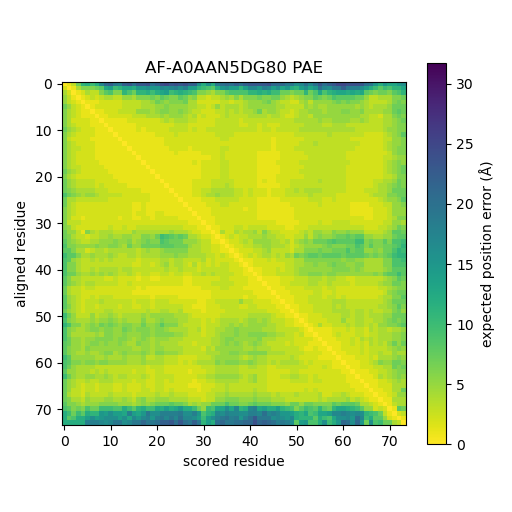14.982 -10.625 -2.508 1.00 66.50 72 GLN A N 1
ATOM 581 C CA . GLN A 1 72 ? 15.730 -11.420 -1.515 1.00 66.50 72 GLN A CA 1
ATOM 582 C C . GLN A 1 72 ? 15.906 -10.783 -0.115 1.00 66.50 72 GLN A C 1
ATOM 584 O O . GLN A 1 72 ? 16.371 -11.462 0.792 1.00 66.50 72 GLN A O 1
ATOM 589 N N . GLY A 1 73 ? 15.581 -9.497 0.059 1.00 62.66 73 GLY A N 1
ATOM 590 C CA . GLY A 1 73 ? 15.583 -8.789 1.350 1.00 62.66 73 GLY A CA 1
ATOM 591 C C . GLY A 1 73 ? 14.201 -8.274 1.767 1.00 62.66 73 GLY A C 1
ATOM 592 O O . GLY A 1 73 ? 14.111 -7.321 2.539 1.00 62.66 73 GLY A O 1
ATOM 593 N N . SER A 1 74 ? 13.138 -8.815 1.164 1.00 55.31 74 SER A N 1
ATOM 594 C CA . SER A 1 74 ? 11.741 -8.568 1.533 1.00 55.31 74 SER A CA 1
ATOM 595 C C . SER A 1 74 ? 11.278 -9.488 2.652 1.00 55.31 7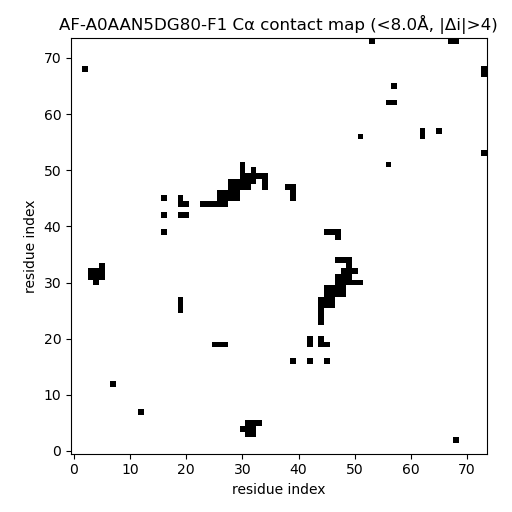4 SER A C 1
ATOM 597 O O . SER A 1 74 ? 11.648 -10.677 2.599 1.00 55.31 74 SER A O 1
#

Secondary structure (DSSP, 8-state):
----GGGS-HHHHHHHHHHHHH-TTS-EEEE-S-GGG-TTTT-TTEEEES---HHHHHT-TT---------TT-

InterPro domains:
  IPR002213 UDP-glucuronosyl/UDP-glucosyltransferase [PF00201] (7-72)
  IPR050271 UDP-glycosyltransferase [PTHR48043] (1-74)

Sequence (74 aa):
TFAKALAMPEEYKNTIRDTARAFPDVTFIWKYEKPEHNATQGIPNLIETTWMPQHDMLHDPRLSAFVTHCGQGS

pLDDT: mean 89.49, std 9.56, range [48.25, 97.81]

Mean predicted aligned error: 4.18 Å

Radius of gyration: 12.46 Å; Cα contacts (8 Å, |Δi|>4): 64; chains: 1; bounding box: 31×27×31 Å

Organism: NCBI:txid1317129

Solvent-accessible surface area (backbone atoms only — not comparable to full-atom values): 4976 Å² total; per-residue (Å²): 134,88,88,53,60,75,74,52,58,67,69,62,55,47,52,53,54,54,50,39,66,76,38,71,92,46,80,43,77,44,70,35,77,58,73,90,68,51,87,47,73,96,42,94,36,42,43,78,31,75,74,74,66,60,74,59,51,74,68,36,90,84,59,86,78,85,92,76,91,73,51,100,88,107

Foldseek 3Di:
DDDAPQPDDVVVLVVVQVVLVVCVVAAAEDQHQDCVVVSNPPRVRYHYDVDDPVVVLVVDPSDPDDDDPPPPVD